Protein AF-A0A944Z9D3-F1 (afdb_monomer)

Mean predicted aligned error: 6.68 Å

Secondary structure (DSSP, 8-state):
-PPPPSSS-S--B-GGGS-TTSEEEEE-TTT--EEEEE-TTSTT-EEESS-TT-GGGSPTT-THHHHHHHHHHTT-

Foldseek 3Di:
DFDQDPAPFRGFAAPVNDDPQKDQDDADPVPRTRQKIDRPPDPPRI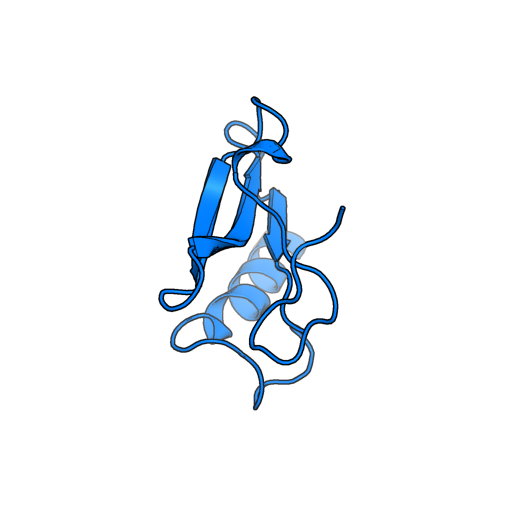DGRWDLVDPVRDDPPCVCVVVVVVCVVVVD

Sequence (76 aa):
GPVSTPGPGEFAIRDAERAPTLMASAYDMGTGAIEAIELPGYHWVIGVTWPLNKPDLLPDRFDNILVAFVERSTGS

Radius of gyration: 13.33 Å; Cα contacts (8 Å, |Δi|>4): 91; chains: 1; bounding box: 27×24×36 Å

pLDDT: mean 81.12, std 14.73, range [39.09, 95.94]

Structure (mmCIF, N/CA/C/O backbone):
data_AF-A0A944Z9D3-F1
#
_entry.id   AF-A0A944Z9D3-F1
#
loop_
_atom_site.group_PDB
_atom_site.id
_atom_site.type_symbol
_atom_site.label_atom_id
_atom_site.label_alt_id
_atom_site.label_comp_id
_atom_site.label_asym_id
_atom_site.label_entity_id
_atom_site.label_seq_id
_atom_site.pdbx_PDB_ins_code
_atom_site.Cartn_x
_atom_site.Cartn_y
_atom_site.Cartn_z
_atom_site.occupancy
_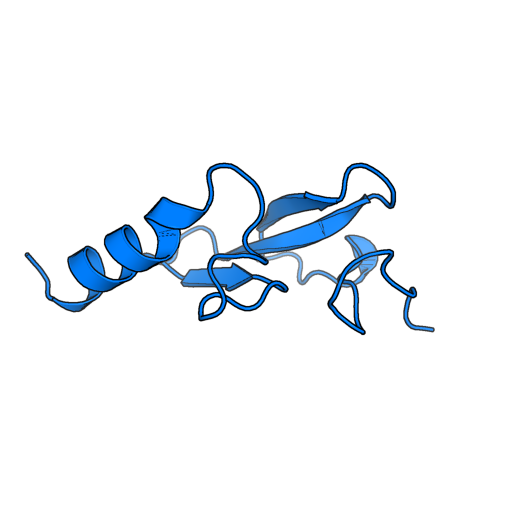atom_site.B_iso_or_equiv
_atom_site.auth_seq_id
_atom_site.auth_comp_id
_atom_site.auth_asym_id
_atom_site.auth_atom_id
_atom_site.pdbx_PDB_model_num
ATOM 1 N N . GLY A 1 1 ? 7.805 11.240 -16.312 1.00 39.09 1 GLY A N 1
ATOM 2 C CA . GLY A 1 1 ? 6.487 10.820 -16.834 1.00 39.09 1 GLY A CA 1
ATOM 3 C C . GLY A 1 1 ? 6.039 9.570 -16.101 1.00 39.09 1 GLY A C 1
ATOM 4 O O . GLY A 1 1 ? 6.925 8.863 -15.625 1.00 39.09 1 GLY A O 1
ATOM 5 N N . PRO A 1 2 ? 4.730 9.304 -15.957 1.00 44.19 2 PRO A N 1
ATOM 6 C CA . PRO A 1 2 ? 4.230 8.119 -15.242 1.00 44.19 2 PRO A CA 1
ATOM 7 C C . PRO A 1 2 ? 4.807 6.815 -15.830 1.00 44.19 2 PRO A C 1
ATOM 9 O O . PRO A 1 2 ? 5.113 6.775 -17.023 1.00 44.19 2 PRO A O 1
ATOM 12 N N . VAL A 1 3 ? 5.041 5.782 -15.004 1.00 46.91 3 VAL A N 1
ATOM 13 C CA . VAL A 1 3 ? 5.266 4.413 -15.523 1.00 46.91 3 VAL A CA 1
ATOM 14 C C . VAL A 1 3 ? 3.901 3.806 -15.796 1.00 46.91 3 VAL A C 1
ATOM 16 O O . VAL A 1 3 ? 3.015 3.916 -14.953 1.00 46.91 3 VAL A O 1
ATOM 19 N N . SER A 1 4 ? 3.759 3.108 -16.915 1.00 45.59 4 SER A N 1
ATOM 20 C CA . SER A 1 4 ? 2.696 2.120 -17.075 1.00 45.59 4 SER A CA 1
ATOM 21 C C . SER A 1 4 ? 2.950 0.920 -16.154 1.00 45.59 4 SER A C 1
ATOM 23 O O . SER A 1 4 ? 4.056 0.381 -16.135 1.00 45.59 4 SER A O 1
ATOM 25 N N . THR A 1 5 ? 1.936 0.493 -15.411 1.00 46.91 5 THR A N 1
ATOM 26 C CA . THR A 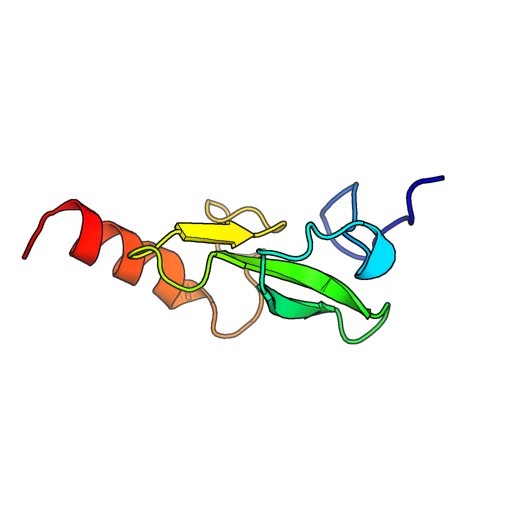1 5 ? 1.925 -0.747 -14.616 1.00 46.91 5 THR A CA 1
ATOM 27 C C . THR A 1 5 ? 1.543 -1.950 -15.492 1.00 46.91 5 THR A C 1
ATOM 29 O O . THR A 1 5 ? 0.740 -1.786 -16.411 1.00 46.91 5 THR A O 1
ATOM 32 N N . PRO A 1 6 ? 2.028 -3.176 -15.221 1.00 47.50 6 PRO A N 1
ATOM 33 C CA . PRO A 1 6 ? 1.580 -4.396 -15.891 1.00 47.50 6 PRO A CA 1
ATOM 34 C C . PRO A 1 6 ? 0.517 -5.128 -15.055 1.00 47.50 6 PRO A C 1
ATOM 36 O O . PRO A 1 6 ? 0.586 -6.336 -14.857 1.00 47.50 6 PRO A O 1
ATOM 39 N N . GLY A 1 7 ? -0.477 -4.388 -14.562 1.00 52.97 7 GLY A N 1
ATOM 40 C CA . GLY A 1 7 ? -1.590 -4.904 -13.760 1.00 52.97 7 GLY A CA 1
ATOM 41 C C . GLY A 1 7 ? -2.844 -4.038 -13.933 1.00 52.97 7 GLY A C 1
ATOM 42 O O . GLY A 1 7 ? -2.776 -3.016 -14.614 1.00 52.97 7 GLY A O 1
ATOM 43 N N . PRO A 1 8 ? -4.000 -4.400 -13.341 1.00 46.56 8 PRO A N 1
ATOM 44 C CA . PRO A 1 8 ? -5.295 -3.749 -13.594 1.00 46.56 8 PRO A CA 1
ATOM 45 C C . PRO A 1 8 ? -5.422 -2.296 -13.077 1.00 46.56 8 PRO A C 1
ATOM 47 O O . PRO A 1 8 ? -6.526 -1.751 -13.063 1.00 46.56 8 PRO A O 1
ATOM 50 N N . GLY A 1 9 ? -4.321 -1.660 -12.665 1.00 51.94 9 GLY A N 1
ATOM 51 C CA . GLY A 1 9 ? -4.240 -0.244 -12.312 1.00 51.94 9 GLY A CA 1
ATOM 52 C C . GLY A 1 9 ? -3.503 0.554 -13.390 1.00 51.94 9 GLY A C 1
ATOM 53 O O . GLY A 1 9 ? -2.428 0.168 -13.837 1.00 51.94 9 GLY A O 1
ATOM 54 N N . GLU A 1 10 ? -4.070 1.688 -13.796 1.00 58.66 10 GLU A N 1
ATOM 55 C CA . GLU A 1 10 ? -3.533 2.561 -14.854 1.00 58.66 10 GLU A CA 1
ATOM 56 C C . GLU A 1 10 ? -2.301 3.383 -14.397 1.00 58.66 10 GLU A C 1
ATOM 58 O O . GLU A 1 10 ? -1.600 3.968 -15.222 1.00 58.66 10 GLU A O 1
ATOM 63 N N . PHE A 1 11 ? -2.005 3.397 -13.088 1.00 64.12 11 PHE A N 1
ATOM 64 C CA . PHE A 1 11 ? -0.935 4.183 -12.468 1.00 64.12 11 PHE A CA 1
ATOM 65 C C . PHE A 1 11 ? -0.128 3.367 -11.449 1.00 64.12 11 PHE A C 1
ATOM 67 O O . PHE A 1 11 ? -0.692 2.631 -10.642 1.00 64.12 11 PHE A O 1
ATOM 74 N N . ALA A 1 12 ? 1.190 3.576 -11.457 1.00 73.19 12 ALA A N 1
ATOM 75 C CA . ALA A 1 12 ? 2.166 2.948 -10.569 1.00 73.19 12 ALA A CA 1
ATOM 76 C C . ALA A 1 12 ? 2.840 3.992 -9.666 1.00 73.19 12 ALA A C 1
ATOM 78 O O . ALA A 1 12 ? 3.128 5.094 -10.134 1.00 73.19 12 ALA A O 1
ATOM 79 N N . ILE A 1 13 ? 3.165 3.640 -8.417 1.00 84.25 13 ILE A N 1
ATOM 80 C CA . ILE A 1 13 ? 3.994 4.482 -7.539 1.00 84.25 13 ILE A CA 1
ATOM 81 C C . ILE A 1 13 ? 5.446 4.008 -7.650 1.00 84.25 13 ILE A C 1
ATOM 83 O O . ILE A 1 13 ? 5.762 2.878 -7.276 1.00 84.25 13 ILE A O 1
ATOM 87 N N . ARG A 1 14 ? 6.360 4.850 -8.150 1.00 86.25 14 ARG A N 1
ATOM 88 C CA . ARG A 1 14 ? 7.803 4.555 -8.062 1.00 86.25 14 ARG A CA 1
ATOM 89 C C . ARG A 1 14 ? 8.329 4.884 -6.667 1.00 86.25 14 ARG A C 1
ATOM 91 O O . ARG A 1 14 ? 7.881 5.845 -6.050 1.00 86.25 14 ARG A O 1
ATOM 98 N N . ASP A 1 15 ? 9.379 4.197 -6.222 1.00 87.06 15 ASP A N 1
ATOM 99 C CA . ASP A 1 15 ? 10.040 4.541 -4.950 1.00 87.06 15 ASP A CA 1
ATOM 100 C C . ASP A 1 15 ? 10.542 5.996 -4.928 1.00 87.06 15 ASP A C 1
ATOM 102 O O . ASP A 1 15 ? 10.345 6.714 -3.955 1.00 87.06 15 ASP A O 1
ATOM 106 N N . ALA A 1 16 ? 11.057 6.489 -6.059 1.00 89.12 16 ALA A N 1
ATOM 107 C CA . ALA A 1 16 ? 11.483 7.884 -6.212 1.00 89.12 16 ALA A CA 1
ATOM 108 C C . ALA A 1 16 ? 10.346 8.923 -6.074 1.00 89.12 16 ALA A C 1
ATOM 110 O O . ALA A 1 16 ? 10.624 10.108 -5.912 1.00 89.12 16 ALA A O 1
ATOM 111 N N . GLU A 1 17 ? 9.083 8.501 -6.174 1.00 88.94 17 GLU A N 1
ATOM 112 C CA . GLU A 1 17 ? 7.891 9.356 -6.075 1.00 88.94 17 GLU A CA 1
ATOM 113 C C . GLU A 1 17 ? 7.227 9.261 -4.688 1.00 88.94 17 GLU A C 1
ATOM 115 O O . GLU A 1 17 ? 6.340 10.054 -4.364 1.00 88.94 17 GLU A O 1
ATOM 120 N N . ARG A 1 18 ? 7.655 8.313 -3.845 1.00 91.75 18 ARG A N 1
ATOM 121 C CA . ARG A 1 18 ? 7.143 8.121 -2.486 1.00 91.75 18 ARG A CA 1
ATOM 122 C C . ARG A 1 18 ? 7.656 9.230 -1.562 1.00 91.75 18 ARG A C 1
ATOM 124 O O . ARG A 1 18 ? 8.846 9.539 -1.531 1.00 91.75 18 ARG A O 1
ATOM 131 N N . ALA A 1 19 ? 6.766 9.799 -0.747 1.00 93.88 19 ALA A N 1
ATOM 132 C CA . ALA A 1 19 ? 7.171 10.739 0.297 1.00 93.88 19 ALA A CA 1
ATOM 133 C C . ALA A 1 19 ? 8.112 10.053 1.316 1.00 93.88 19 ALA A C 1
ATOM 135 O O . ALA A 1 19 ? 7.811 8.934 1.732 1.00 93.88 19 ALA A O 1
ATOM 136 N N . PRO A 1 20 ? 9.190 10.706 1.797 1.00 93.62 20 PRO A N 1
ATOM 137 C CA . PRO A 1 20 ? 10.184 10.069 2.674 1.00 93.62 20 PRO A CA 1
ATOM 138 C C . PRO A 1 20 ? 9.632 9.498 3.987 1.00 93.62 20 PRO A C 1
ATOM 140 O O . PRO A 1 20 ? 10.259 8.641 4.601 1.00 93.62 20 PRO A O 1
ATOM 143 N N . THR A 1 21 ? 8.482 10.000 4.439 1.00 95.19 21 THR A N 1
ATOM 144 C CA . THR A 1 21 ? 7.811 9.559 5.667 1.00 95.19 21 THR A CA 1
ATOM 145 C C . THR A 1 21 ? 6.954 8.313 5.480 1.00 95.19 2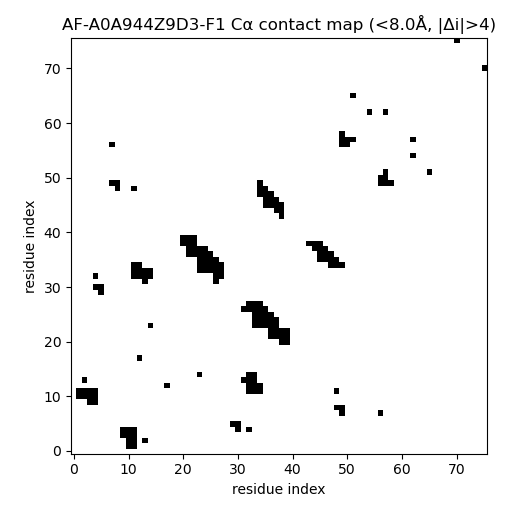1 THR A C 1
ATOM 147 O O . THR A 1 21 ? 6.597 7.687 6.470 1.00 95.19 21 THR A O 1
ATOM 150 N N . LEU A 1 22 ? 6.597 7.956 4.246 1.00 95.38 22 LEU A N 1
ATOM 151 C CA . LEU A 1 22 ? 5.854 6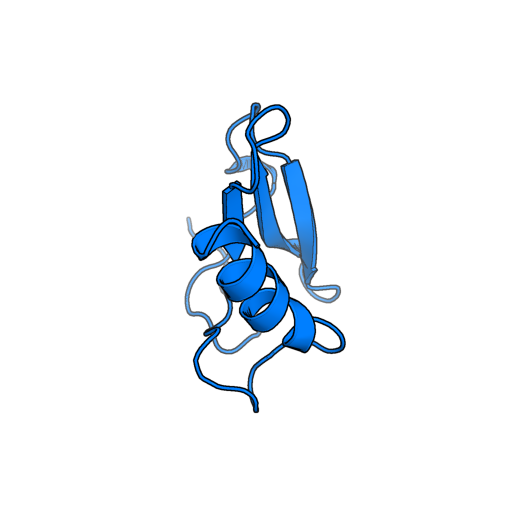.734 3.949 1.00 95.38 22 LEU A CA 1
ATOM 152 C C . LEU A 1 22 ? 6.822 5.562 3.859 1.00 95.38 22 LEU A C 1
ATOM 154 O O . LEU A 1 22 ? 7.975 5.756 3.499 1.00 95.38 22 LEU A O 1
ATOM 158 N N . MET A 1 23 ? 6.356 4.345 4.113 1.00 95.75 23 MET A N 1
ATOM 159 C CA . MET A 1 23 ? 7.084 3.094 3.899 1.00 95.75 23 MET A CA 1
ATOM 160 C C . MET A 1 23 ? 6.418 2.315 2.767 1.00 95.75 23 MET A C 1
ATOM 162 O O . MET A 1 23 ? 5.196 2.244 2.725 1.00 95.75 23 MET A O 1
ATOM 166 N N . ALA A 1 24 ? 7.198 1.750 1.845 1.00 94.25 24 ALA A N 1
ATOM 167 C CA . ALA A 1 24 ? 6.672 0.780 0.890 1.00 94.25 24 ALA A CA 1
ATOM 168 C C . ALA A 1 24 ? 6.509 -0.582 1.579 1.00 94.25 24 ALA A C 1
ATOM 170 O O . ALA A 1 24 ? 7.452 -1.067 2.206 1.00 94.25 24 ALA A O 1
ATOM 171 N N . SER A 1 25 ? 5.329 -1.183 1.453 1.00 91.50 25 SER A N 1
ATOM 172 C CA . SER A 1 25 ? 4.974 -2.449 2.112 1.00 91.50 25 SER A CA 1
ATOM 173 C C . SER A 1 25 ? 4.834 -3.614 1.136 1.00 91.50 25 SER A C 1
ATOM 175 O O . SER A 1 25 ? 4.987 -4.767 1.532 1.00 91.50 25 SER A O 1
ATOM 177 N N . ALA A 1 26 ? 4.561 -3.329 -0.138 1.00 89.19 26 ALA A N 1
ATOM 178 C CA . ALA A 1 26 ? 4.484 -4.333 -1.192 1.00 89.19 26 ALA A CA 1
ATOM 179 C C . ALA A 1 26 ? 4.980 -3.762 -2.519 1.00 89.19 26 ALA A C 1
ATOM 181 O O . ALA A 1 26 ? 4.807 -2.570 -2.796 1.00 89.19 26 ALA A O 1
ATOM 182 N N . TYR A 1 27 ? 5.562 -4.638 -3.332 1.00 87.88 27 TYR A N 1
ATOM 183 C CA . TYR A 1 27 ? 6.071 -4.321 -4.656 1.00 87.88 27 TYR A CA 1
ATOM 184 C C . TYR A 1 27 ? 5.574 -5.348 -5.671 1.00 87.88 27 TYR A C 1
ATOM 186 O O . TYR A 1 27 ? 5.566 -6.546 -5.381 1.00 87.88 27 TYR A O 1
ATOM 194 N N . ASP A 1 28 ? 5.274 -4.881 -6.880 1.00 84.44 28 ASP A N 1
ATOM 195 C CA . ASP A 1 28 ? 5.103 -5.750 -8.036 1.00 84.44 28 ASP A CA 1
ATOM 196 C C . ASP A 1 28 ? 6.461 -6.360 -8.407 1.00 84.44 28 ASP A C 1
ATOM 198 O O . ASP A 1 28 ? 7.434 -5.650 -8.677 1.00 84.44 28 ASP A O 1
ATOM 202 N N . MET A 1 29 ? 6.536 -7.688 -8.450 1.00 83.06 29 MET A N 1
ATOM 203 C CA . MET A 1 29 ? 7.793 -8.401 -8.702 1.00 83.06 29 MET A CA 1
ATOM 204 C C . MET A 1 29 ? 8.289 -8.260 -10.149 1.00 83.06 29 MET A C 1
ATOM 206 O O . MET A 1 29 ? 9.471 -8.486 -10.407 1.00 83.06 29 MET A O 1
ATOM 210 N N . GLY A 1 30 ? 7.411 -7.907 -11.095 1.00 83.06 30 GLY A N 1
ATOM 211 C CA . GLY A 1 30 ? 7.774 -7.719 -12.500 1.00 83.06 30 GLY A CA 1
ATOM 212 C C . GLY A 1 30 ? 8.417 -6.361 -12.786 1.00 83.06 30 GLY A C 1
ATOM 213 O O . GLY A 1 30 ? 9.367 -6.274 -13.563 1.00 83.06 30 GLY A O 1
ATOM 214 N N . THR A 1 31 ? 7.916 -5.297 -12.160 1.00 82.19 31 THR A N 1
ATOM 215 C CA . THR A 1 31 ? 8.299 -3.903 -12.448 1.00 82.19 31 THR A CA 1
ATOM 216 C C . THR A 1 31 ? 8.994 -3.182 -11.318 1.00 82.19 31 THR A C 1
ATOM 218 O O . THR A 1 31 ? 9.609 -2.143 -11.560 1.00 82.19 31 THR A O 1
ATOM 221 N N . GLY A 1 32 ? 8.892 -3.690 -10.092 1.00 86.56 32 GLY A N 1
ATOM 222 C CA . GLY A 1 32 ? 9.348 -2.989 -8.897 1.00 86.56 32 GLY A CA 1
ATOM 223 C C . GLY A 1 32 ? 8.498 -1.766 -8.545 1.00 86.56 32 GLY A C 1
ATOM 224 O O . GLY A 1 32 ? 8.945 -0.926 -7.764 1.00 86.56 32 GLY A O 1
ATOM 225 N N . ALA A 1 33 ? 7.300 -1.623 -9.121 1.00 87.25 33 ALA A N 1
ATOM 226 C CA . ALA A 1 33 ? 6.347 -0.607 -8.695 1.00 87.25 33 ALA A CA 1
ATOM 227 C C . ALA A 1 33 ? 5.873 -0.889 -7.266 1.00 87.25 33 ALA A C 1
ATOM 229 O O . ALA A 1 33 ? 5.668 -2.041 -6.897 1.00 87.25 33 ALA A O 1
ATOM 230 N N . ILE A 1 34 ? 5.679 0.160 -6.469 1.00 90.62 34 ILE A N 1
ATOM 231 C CA . ILE A 1 34 ? 5.079 0.040 -5.143 1.00 90.62 34 ILE A CA 1
ATOM 232 C C . ILE A 1 34 ? 3.578 -0.176 -5.313 1.00 90.62 34 ILE A C 1
ATOM 234 O O . ILE A 1 34 ? 2.897 0.632 -5.949 1.00 90.62 34 ILE A O 1
ATOM 238 N N . GLU A 1 35 ? 3.061 -1.232 -4.695 1.00 87.69 35 GLU A N 1
ATOM 239 C CA . GLU A 1 35 ? 1.639 -1.569 -4.740 1.00 87.69 35 GLU A CA 1
ATOM 240 C C . GLU A 1 35 ? 0.915 -1.268 -3.423 1.00 87.69 35 GLU A C 1
ATOM 242 O O . GLU A 1 35 ? -0.294 -1.022 -3.437 1.00 87.69 35 GLU A O 1
ATOM 247 N N . ALA A 1 36 ? 1.655 -1.221 -2.308 1.00 90.44 36 ALA A N 1
ATOM 248 C CA . ALA A 1 36 ? 1.152 -0.826 -0.998 1.00 90.44 36 ALA A CA 1
ATOM 249 C C . ALA A 1 36 ? 2.139 0.067 -0.246 1.00 90.44 36 ALA A C 1
ATOM 251 O O . ALA A 1 36 ? 3.355 -0.129 -0.309 1.00 90.44 36 ALA A O 1
ATOM 252 N N . ILE A 1 37 ? 1.592 1.014 0.509 1.00 94.25 37 ILE A N 1
ATOM 253 C CA . ILE A 1 37 ? 2.324 1.932 1.376 1.00 94.25 37 ILE A CA 1
ATOM 254 C C . ILE A 1 37 ? 1.694 2.003 2.764 1.00 94.25 37 ILE A C 1
ATOM 256 O O . ILE A 1 37 ? 0.478 1.914 2.925 1.00 94.25 37 ILE A O 1
ATOM 260 N N . GLU A 1 38 ? 2.530 2.260 3.757 1.00 95.06 38 GLU A N 1
ATOM 261 C CA . GLU A 1 38 ? 2.139 2.531 5.136 1.00 95.06 38 GLU A CA 1
ATOM 262 C C . GLU A 1 38 ? 2.708 3.871 5.596 1.00 95.06 38 GLU A C 1
ATOM 264 O O . GLU A 1 38 ? 3.714 4.351 5.065 1.00 95.06 38 GLU A O 1
ATOM 269 N N . LEU A 1 39 ? 2.082 4.474 6.606 1.00 95.94 39 LEU A N 1
ATOM 270 C CA . LEU A 1 39 ? 2.643 5.615 7.328 1.00 95.94 39 LEU A CA 1
ATOM 271 C C . LEU A 1 39 ? 3.112 5.157 8.723 1.00 95.94 39 LEU A C 1
ATOM 273 O O . LEU A 1 39 ? 2.300 5.090 9.651 1.00 95.94 39 LEU A O 1
ATOM 277 N N . PRO A 1 40 ?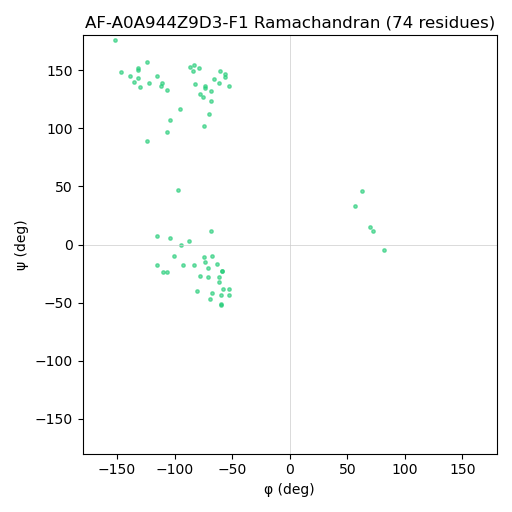 4.411 4.844 8.896 1.00 93.44 40 PRO A N 1
ATOM 278 C CA . PRO A 1 40 ? 4.957 4.431 10.181 1.00 93.44 40 PRO A CA 1
ATOM 279 C C . PRO A 1 40 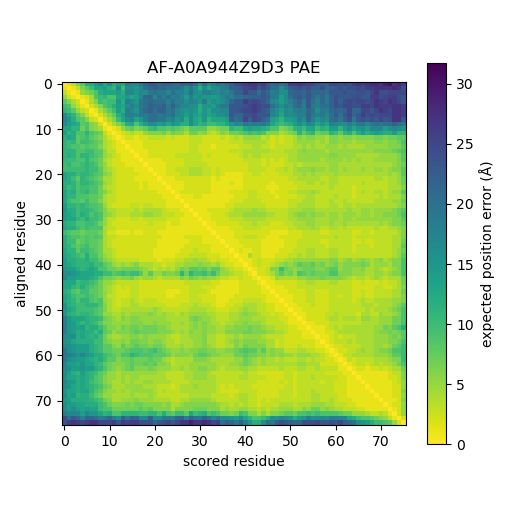? 4.698 5.458 11.287 1.00 93.44 40 PRO A C 1
ATOM 281 O O . PRO A 1 40 ? 4.738 6.668 11.065 1.00 93.44 40 PRO A O 1
ATOM 284 N N . GLY A 1 41 ? 4.460 4.969 12.504 1.00 91.00 41 GLY A N 1
ATOM 285 C CA . GLY A 1 41 ? 4.205 5.811 13.679 1.00 91.00 41 GLY A CA 1
ATOM 286 C C . GLY A 1 41 ? 2.765 6.317 13.806 1.00 91.00 41 GLY A C 1
ATOM 287 O O . GLY A 1 41 ? 2.431 6.915 14.825 1.00 91.00 41 GLY A O 1
ATOM 288 N N . TYR A 1 42 ? 1.904 6.038 12.826 1.00 86.94 42 TYR A N 1
ATOM 289 C CA . TYR A 1 42 ? 0.469 6.295 12.902 1.00 86.94 42 TYR A CA 1
ATOM 290 C C . TYR A 1 42 ? -0.287 4.972 12.982 1.00 86.94 42 TYR A C 1
ATOM 292 O O . TYR A 1 42 ? 0.051 3.996 12.310 1.00 86.94 42 TYR A O 1
ATOM 300 N N . HIS A 1 43 ? -1.321 4.924 13.820 1.00 85.31 43 HIS A N 1
ATOM 301 C CA . HIS A 1 43 ? -2.136 3.723 13.945 1.00 85.31 43 HIS A CA 1
ATOM 302 C C . HIS A 1 43 ? -2.969 3.513 12.674 1.00 85.31 43 HIS A C 1
ATOM 304 O O . HIS A 1 43 ? -3.907 4.258 12.410 1.00 85.31 43 HIS A O 1
ATOM 310 N N . TRP A 1 44 ? -2.634 2.452 11.933 1.00 88.44 44 TRP A N 1
ATOM 311 C CA . TRP A 1 44 ? -3.458 1.862 10.873 1.00 88.44 44 TRP A CA 1
ATOM 312 C C . TRP A 1 44 ? -3.748 2.765 9.662 1.00 88.44 44 TRP A C 1
ATOM 314 O O . TRP A 1 44 ? -4.875 2.842 9.176 1.00 88.44 44 TRP A O 1
ATOM 324 N N . VAL A 1 45 ? -2.711 3.431 9.149 1.00 92.75 45 VAL A N 1
ATOM 325 C CA . VAL A 1 45 ? -2.778 4.188 7.890 1.00 92.75 45 VAL A CA 1
ATOM 326 C C . VAL A 1 45 ? -2.075 3.395 6.791 1.00 92.75 45 VAL A C 1
ATOM 328 O O . VAL A 1 45 ? -0.847 3.301 6.774 1.00 92.75 45 VAL A O 1
ATOM 331 N N . ILE A 1 46 ? -2.873 2.827 5.885 1.00 91.94 46 ILE A N 1
ATOM 332 C CA . ILE A 1 46 ? -2.436 1.951 4.791 1.00 91.94 46 ILE A CA 1
ATOM 333 C C . ILE A 1 46 ? -3.058 2.458 3.487 1.00 91.94 46 ILE A C 1
ATOM 335 O O . ILE A 1 46 ? -4.245 2.782 3.450 1.00 91.94 46 ILE A O 1
ATOM 339 N N . GLY A 1 47 ? -2.268 2.516 2.418 1.00 91.00 47 GLY A N 1
ATOM 340 C CA . GLY A 1 47 ? -2.731 2.784 1.058 1.00 91.00 47 GLY A CA 1
ATOM 341 C C . GLY A 1 47 ? -2.349 1.638 0.129 1.00 91.00 47 GLY A C 1
ATOM 342 O O . GLY A 1 47 ? -1.238 1.124 0.213 1.00 91.00 47 GLY A O 1
ATOM 343 N N . VAL A 1 48 ? -3.256 1.250 -0.765 1.00 89.00 48 VAL A N 1
ATOM 344 C CA . VAL A 1 48 ? -3.032 0.200 -1.769 1.00 89.00 48 VAL A CA 1
ATOM 345 C C . VAL A 1 48 ? -3.483 0.683 -3.143 1.00 89.00 48 VAL A C 1
ATOM 347 O O . VAL A 1 48 ? -4.368 1.533 -3.246 1.00 89.00 48 VAL A O 1
ATOM 350 N N . THR A 1 49 ? -2.871 0.152 -4.197 1.00 87.00 49 THR A N 1
ATOM 351 C CA . THR A 1 49 ? -3.184 0.518 -5.593 1.00 87.00 49 THR A CA 1
ATOM 352 C C . THR A 1 49 ? -4.231 -0.396 -6.239 1.00 87.00 49 THR A C 1
ATOM 354 O O . THR A 1 49 ? -4.848 -0.020 -7.236 1.00 87.00 49 THR A O 1
ATOM 357 N N . TRP A 1 50 ? -4.473 -1.577 -5.664 1.00 83.00 50 TRP A N 1
ATOM 358 C CA . TRP A 1 50 ? -5.452 -2.543 -6.160 1.00 83.00 50 TRP A CA 1
ATOM 359 C C . TRP A 1 50 ? -6.870 -2.284 -5.615 1.00 83.00 50 TRP A C 1
ATOM 361 O O . TRP A 1 50 ? -7.044 -1.741 -4.519 1.00 83.00 50 TRP A O 1
ATOM 371 N N . PRO A 1 51 ? -7.922 -2.687 -6.354 1.00 84.06 51 PRO A N 1
ATOM 372 C CA . PRO A 1 51 ? -9.302 -2.487 -5.928 1.00 84.06 51 PRO A CA 1
ATOM 373 C C . PRO A 1 51 ? -9.689 -3.455 -4.803 1.00 84.06 51 PRO A C 1
ATOM 375 O O . PRO A 1 51 ? -10.038 -4.608 -5.042 1.00 84.06 51 PRO A O 1
ATOM 378 N N . LEU A 1 52 ? -9.717 -2.955 -3.567 1.00 82.75 52 LEU A N 1
ATOM 379 C CA . LEU A 1 52 ? -10.101 -3.730 -2.379 1.00 82.75 52 LEU A CA 1
ATOM 380 C C . LEU A 1 52 ? -11.523 -4.320 -2.428 1.00 82.75 52 LEU A C 1
ATOM 382 O O . LEU A 1 52 ? -11.821 -5.290 -1.740 1.00 82.75 52 LEU A O 1
ATOM 386 N N . ASN A 1 53 ? -12.412 -3.747 -3.241 1.00 81.94 53 ASN A N 1
ATOM 387 C CA . ASN A 1 53 ? -13.798 -4.190 -3.386 1.00 81.94 53 ASN A CA 1
ATOM 388 C C . ASN A 1 53 ? -13.997 -5.286 -4.449 1.00 81.94 53 ASN A C 1
ATOM 390 O O . ASN A 1 53 ? -15.140 -5.646 -4.733 1.00 81.94 53 ASN A O 1
ATOM 394 N N . LYS A 1 54 ? -12.922 -5.777 -5.078 1.00 85.81 54 LYS A N 1
ATOM 395 C CA . LYS A 1 54 ? -12.971 -6.807 -6.123 1.00 85.81 54 LYS A CA 1
ATOM 396 C C . LYS A 1 54 ? -12.087 -7.992 -5.716 1.00 85.81 54 LYS A C 1
ATOM 398 O O . LYS A 1 54 ? -10.914 -7.997 -6.077 1.00 85.81 54 LYS A O 1
ATOM 403 N N . PRO A 1 55 ? -12.634 -8.986 -4.991 1.00 81.00 55 PRO A N 1
ATOM 404 C CA . PRO A 1 55 ? -11.868 -10.123 -4.475 1.00 81.00 55 PRO A CA 1
ATOM 405 C C . PRO A 1 55 ? -11.039 -10.856 -5.535 1.00 81.00 55 PRO A C 1
ATOM 407 O O . PRO A 1 55 ? -9.888 -11.185 -5.279 1.00 81.00 55 PRO A O 1
ATOM 410 N N . ASP A 1 56 ? -11.577 -11.014 -6.748 1.00 84.81 56 ASP A N 1
ATOM 411 C CA . ASP A 1 56 ? -10.896 -11.685 -7.868 1.00 84.81 56 ASP A CA 1
ATOM 412 C C . ASP A 1 56 ? -9.666 -10.925 -8.405 1.00 84.81 56 ASP A C 1
ATOM 414 O O . ASP A 1 56 ? -8.940 -11.439 -9.251 1.00 84.81 56 ASP A O 1
ATOM 418 N N . LEU A 1 57 ? -9.455 -9.681 -7.959 1.00 81.94 57 LEU A N 1
ATOM 419 C CA . LEU A 1 57 ? -8.332 -8.820 -8.342 1.00 81.94 57 LEU A CA 1
ATOM 420 C C . LEU A 1 57 ? -7.405 -8.501 -7.161 1.00 81.94 57 LEU A C 1
ATOM 422 O O . LEU A 1 57 ? -6.524 -7.650 -7.298 1.00 81.94 57 LEU A O 1
ATOM 426 N N . LEU A 1 58 ? -7.618 -9.125 -6.000 1.00 82.25 58 LEU A N 1
ATOM 427 C CA . LEU A 1 58 ? -6.718 -8.973 -4.862 1.00 82.25 58 LEU A CA 1
ATOM 428 C C . LEU A 1 58 ? -5.423 -9.753 -5.117 1.00 82.25 58 LEU A C 1
ATOM 430 O O . LEU A 1 58 ? -5.489 -10.906 -5.549 1.00 82.25 58 LEU A O 1
ATOM 434 N N . PRO A 1 59 ? -4.251 -9.177 -4.805 1.00 78.88 59 PRO A N 1
ATOM 435 C CA . PRO A 1 59 ? -3.024 -9.955 -4.751 1.00 78.88 59 PRO A CA 1
ATOM 436 C C . PRO A 1 59 ? -3.130 -11.060 -3.691 1.00 78.88 59 PRO A C 1
ATOM 438 O O . PRO A 1 59 ? -3.801 -10.902 -2.663 1.00 78.88 59 PRO A O 1
ATOM 441 N N . ASP A 1 60 ? -2.442 -12.177 -3.926 1.00 76.62 60 ASP A N 1
ATOM 442 C CA . ASP A 1 60 ? -2.456 -13.320 -3.013 1.00 76.62 60 ASP A CA 1
ATOM 443 C C . ASP A 1 60 ? -2.105 -12.899 -1.577 1.00 76.62 60 ASP A C 1
ATOM 445 O O . ASP A 1 60 ? -1.115 -12.203 -1.345 1.00 76.62 60 ASP A O 1
ATOM 449 N N . ARG A 1 61 ? -2.860 -13.420 -0.598 1.00 75.81 61 ARG A N 1
ATOM 450 C CA . ARG A 1 61 ? -2.672 -13.216 0.857 1.00 75.81 61 ARG A CA 1
ATOM 451 C C . ARG A 1 61 ? -3.033 -11.823 1.397 1.00 75.81 61 ARG A C 1
ATOM 453 O O . ARG A 1 61 ? -2.700 -11.534 2.545 1.00 75.81 61 ARG A O 1
ATOM 460 N N . PHE A 1 62 ? -3.703 -10.977 0.611 1.00 81.25 62 PHE A N 1
ATOM 461 C CA . PHE A 1 62 ? -4.162 -9.644 1.041 1.00 81.25 62 PHE A CA 1
ATOM 462 C C . PHE A 1 62 ? -5.670 -9.553 1.335 1.00 81.25 62 PHE A C 1
ATOM 464 O O . PHE A 1 62 ? -6.189 -8.478 1.639 1.00 81.25 62 PHE A O 1
ATOM 471 N N . ASP A 1 63 ? -6.384 -10.673 1.289 1.00 81.38 63 ASP A N 1
ATOM 472 C CA . ASP A 1 63 ? -7.809 -10.800 1.613 1.00 81.38 63 ASP A CA 1
ATOM 473 C C . ASP A 1 63 ? -8.135 -10.418 3.067 1.00 81.38 63 ASP A C 1
ATOM 475 O O . ASP A 1 63 ? -9.210 -9.892 3.365 1.00 81.38 63 ASP A O 1
ATOM 479 N N . ASN A 1 64 ? -7.171 -10.587 3.971 1.00 86.88 64 ASN A N 1
ATOM 480 C CA . ASN A 1 64 ? -7.313 -10.223 5.376 1.00 86.88 64 ASN A CA 1
ATOM 481 C C . ASN A 1 64 ? -7.282 -8.705 5.650 1.00 86.88 64 ASN A C 1
ATOM 483 O O . ASN A 1 64 ? -7.695 -8.301 6.737 1.00 86.88 64 ASN A O 1
ATOM 487 N N . ILE A 1 65 ? -6.843 -7.852 4.709 1.00 88.25 65 ILE A N 1
ATOM 488 C CA . ILE A 1 65 ? -6.752 -6.395 4.932 1.00 88.25 65 ILE A CA 1
ATOM 489 C C . ILE A 1 65 ? -8.120 -5.801 5.263 1.00 88.25 65 ILE A C 1
ATOM 491 O O . ILE A 1 65 ? -8.229 -4.984 6.177 1.00 88.25 65 ILE A O 1
ATOM 495 N N . LEU A 1 66 ? -9.170 -6.206 4.541 1.00 86.06 66 LEU A N 1
ATOM 496 C CA . LEU A 1 66 ? -10.508 -5.657 4.764 1.00 86.06 66 LEU A CA 1
ATOM 497 C C . LEU A 1 66 ? -11.066 -6.074 6.126 1.00 86.06 66 LEU A C 1
ATOM 499 O O . LEU A 1 66 ? -11.639 -5.250 6.834 1.00 86.06 66 LEU A O 1
ATOM 503 N N . VAL A 1 67 ? -10.857 -7.338 6.502 1.00 87.06 67 VAL A N 1
ATOM 504 C CA . VAL A 1 67 ? -11.251 -7.873 7.813 1.00 87.06 67 VAL A CA 1
ATOM 505 C C . VAL A 1 67 ? -10.552 -7.084 8.919 1.00 87.06 67 VAL A C 1
ATOM 507 O O . VAL A 1 67 ? -11.202 -6.510 9.789 1.00 87.06 67 VAL A O 1
ATOM 510 N N . ALA A 1 68 ? -9.232 -6.949 8.802 1.00 89.19 68 ALA A N 1
ATOM 511 C CA . ALA A 1 68 ? -8.384 -6.218 9.729 1.00 89.19 68 ALA A CA 1
ATOM 512 C C . ALA A 1 68 ? -8.740 -4.718 9.828 1.00 89.19 68 ALA A C 1
ATOM 514 O O . ALA A 1 68 ? -8.577 -4.113 10.893 1.00 89.19 68 ALA A O 1
ATOM 515 N N . PHE A 1 69 ? -9.215 -4.105 8.736 1.00 87.75 69 PHE A N 1
ATOM 516 C CA . PHE A 1 69 ? -9.730 -2.734 8.718 1.00 87.75 69 PHE A CA 1
ATOM 517 C C . PHE A 1 69 ? -11.049 -2.609 9.483 1.00 87.75 69 PHE A C 1
ATOM 519 O O . PHE A 1 69 ? -11.177 -1.710 10.314 1.00 87.75 69 PHE A O 1
ATOM 526 N N . VAL A 1 70 ? -12.000 -3.521 9.253 1.00 88.56 70 VAL A N 1
ATOM 527 C CA . VAL A 1 70 ? -13.289 -3.525 9.959 1.00 88.56 70 VAL A CA 1
ATOM 528 C C . VAL A 1 70 ? -13.073 -3.669 11.464 1.00 88.56 70 VAL A C 1
ATOM 530 O O . VAL A 1 70 ? -13.533 -2.805 12.207 1.00 88.56 70 VAL A O 1
ATOM 533 N N . GLU A 1 71 ? -12.303 -4.671 11.899 1.00 90.94 71 GLU A N 1
ATOM 534 C CA . GLU A 1 71 ? -11.999 -4.927 13.318 1.00 90.94 71 GLU A CA 1
ATOM 535 C C . GLU A 1 71 ? -11.454 -3.685 14.037 1.00 90.94 71 GLU A C 1
ATOM 537 O O . GLU A 1 71 ? -11.874 -3.349 15.145 1.00 90.94 71 GLU A O 1
ATOM 542 N N . ARG A 1 72 ? -10.546 -2.953 13.383 1.00 88.31 72 ARG A N 1
ATOM 543 C CA . ARG A 1 72 ? -9.941 -1.742 13.955 1.00 88.31 72 ARG A CA 1
ATOM 544 C C . ARG A 1 72 ? -10.846 -0.520 13.886 1.00 88.31 72 ARG A C 1
ATOM 546 O O . ARG A 1 72 ? -10.723 0.362 14.730 1.00 88.31 72 ARG A O 1
ATOM 553 N N . SER A 1 73 ? -11.752 -0.457 12.912 1.00 86.50 73 SER A N 1
ATOM 554 C CA . SER A 1 73 ? -12.723 0.637 12.795 1.00 86.50 73 SER A CA 1
ATOM 555 C C . SER A 1 73 ? -13.803 0.585 13.880 1.00 86.50 73 SER A C 1
ATOM 557 O O . SER A 1 73 ? -14.334 1.624 14.267 1.00 86.50 73 SER A O 1
ATOM 559 N N . THR A 1 74 ? -14.109 -0.611 14.395 1.00 85.00 74 THR A N 1
ATOM 560 C CA . THR A 1 74 ? -15.163 -0.828 15.394 1.00 85.00 74 THR A CA 1
ATOM 561 C C . THR A 1 74 ? -14.659 -0.821 16.837 1.00 85.00 74 THR A C 1
ATOM 563 O O . THR A 1 74 ? -15.474 -0.959 17.746 1.00 85.00 74 THR A O 1
ATOM 566 N N . GLY A 1 75 ? -13.351 -0.639 17.068 1.00 67.44 75 GLY A N 1
ATOM 567 C CA . GLY A 1 75 ? -12.758 -0.552 18.410 1.00 67.44 75 GLY A CA 1
ATOM 568 C C . GLY A 1 75 ? -13.034 -1.773 19.294 1.00 67.44 75 GLY A C 1
ATOM 569 O O . GLY A 1 75 ? -13.243 -1.608 20.495 1.00 67.44 75 GLY A O 1
ATOM 570 N N . SER A 1 76 ? -13.120 -2.962 18.688 1.00 52.50 76 SER A N 1
ATOM 571 C CA . SER A 1 76 ? -13.345 -4.228 19.400 1.00 52.50 76 SER A CA 1
ATOM 572 C C . SER A 1 76 ? -12.076 -4.748 20.067 1.00 52.50 76 SER A C 1
ATOM 574 O O . SER A 1 76 ? -10.984 -4.563 19.485 1.00 52.50 76 SER A O 1
#

Solvent-accessible surface area (backbone atoms only — not comparable to full-atom values): 4965 Å² total; per-residue (Å²): 131,85,53,81,45,100,55,102,36,87,67,51,44,46,72,94,73,53,58,90,71,49,42,80,74,38,61,42,90,91,78,63,30,42,42,25,35,33,38,76,98,50,93,88,47,74,49,67,65,61,58,85,91,38,75,96,61,52,63,89,90,52,76,58,55,61,56,58,48,51,50,62,74,68,73,113

Nearest PDB structures (foldseek):
  1t36-assembly1_D  TM=8.260E-01  e=1.013E+00  Escherichia coli
  1c30-assembly1_B  TM=7.660E-01  e=1.157E+00  Escherichia coli
  1m6v-assembly1_F  TM=6.593E-01  e=1.013E+00  Escherichia coli
  1a9x-assembly1_B  TM=8.296E-01  e=2.565E+00  Escherichia coli
  7mip-assembly1_C  TM=6.069E-01  e=2.246E+00  Mus musculus

=== Feature glossary ===
The record interleaves many kinds of information about one protein. Here is each kind framed as the question it answers.

Q: What known structures does this most resemble?
A: Structural nearest neighbors (via Foldseek easy-search vs the PDB). Reported per hit: target PDB id, E-value, and alignment TM-score. A TM-score above ~0.5 is the conventional threshold for 'same fold'.

Q: Where is each backbone atom in 3D?
A: The mmCIF table is the protein's shape written out atom by atom. For each backbone N, Cα, C, and carbonyl O, it records an (x, y, z) coordinate triple in Å plus the residue type, chain letter, and residue number.

Q: What are the backbone torsion angles?
A: The φ/ψ torsion pair specifies the backbone conformation at each residue. φ rotates about the N–Cα bond, ψ about the Cα–C bond. Steric clashes forbid most of the (φ, ψ) plane — the allowed regions (α-helix basin, β-sheet basin, left-handed helix) are the Ramachandran-allowed regions.

Q: Which residues are buried vs exposed?
A: Solvent-accessible surface area (SASA) is the area in Å² traced out by the centre of a 1.4 Å probe sphere (a water molecule) rolled over the protein's van der Waals surface (Shrake–Rupley / Lee–Richards construction). Buried residues have near-zero SASA; fully exposed residues can exceed 200 Å². The total SASA scales roughly with the number of surface residues.

Q: How confident is the AlphaFold model at each residue?
A: pLDDT is the predicted lDDT-Cα score: AlphaFold's confidence that the local environment of each residue (all inter-atomic distances within 15 Å) is correctly placed. It is a per-residue number between 0 and 100, with higher meaning more reliable.

Q: What does the local fold look like, residue by residue?
A: 3Di is Foldseek's structural alphabet. Each residue is assigned one of twenty discrete states based on how its Cα sits relative to its spatial (not sequential) neighbors. Aligning 3Di strings finds structural homologs roughly as well as full 3D superposition, but orders of magnitude faster.

Q: How big and how compact is the whole molecule?
A: Radius of gyration (Rg) is the root-mean-square distance of Cα atoms from their centroid — a single number for overall size and compactness. A globular domain of N residues has Rg ≈ 2.2·N^0.38 Å; an extended or disordered chain has a much larger Rg. The Cα contact count is the number of residue pairs whose Cα atoms are within 8 Å and are more than four positions apart in sequence — a standard proxy for tertiary packing density. The bounding box is the smallest axis-aligned box enclosing all Cα atoms.

Q: Which residues are in helices, strands, or loops?
A: DSSP 8-state secondary structure assigns each residue one of H (α-helix), G (3₁₀-helix), I (π-helix), E (extended β-strand), B (isolated β-bridge), T (hydrogen-bonded turn), S (bend), or '-' (coil). The assignment is computed from backbone hydrogen-bond geometry via the Kabsch–Sander algorithm.

Q: How mobile is each atom in the crystal?
A: Crystallographic B-factors measure how much each atom's electron density is smeared out, in Å². They rise in mobile loops and surface residues and fall in the buried interior. In AlphaFold models this column is repurposed to hold pLDDT instead.

Q: What if only a Cα trace is available?
A: P-SEA three-state annotation labels each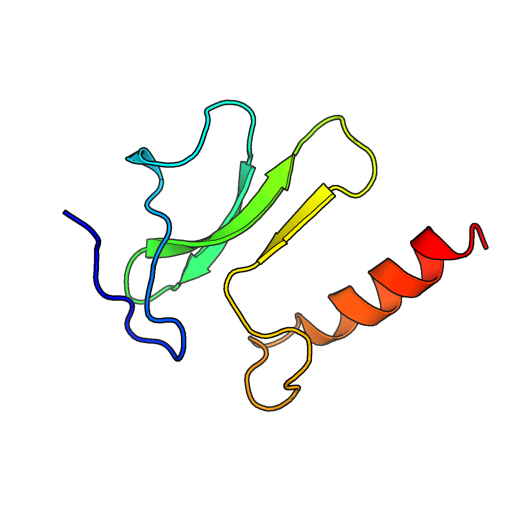 residue as helix, strand, or coil based purely on the geometry of the Cα trace. It serves as a fallback when the full backbone (and thus DSSP) is unavailable.

Q: What family and function is it annotated with?
A: Database cross-references. InterPro integrates a dozen domain/family signature databases into unified entries with residue-range hits. GO terms attach function/process/location labels with evidence codes. CATH codes position the fold in a four-level structural taxonomy. Organism is the NCBI-taxonomy species name.

Q: Are the domains correctly placed relative to each other?
A: Predicted Aligned Error (PAE) is an AlphaFold confidence matrix: entry (i, j) is the expected error in the position of residue j, in ångströms, when the prediction is superimposed on the true structure at residue i. Low PAE within a block of residues means that block is internally rigid and well-predicted; high PAE between two blocks means their relative placement is uncertain even if each block individually is confident.

Q: What do the diagnostic plots show?
A: Three diagnostic plots accompany the record. The Cα contact map visualizes the tertiary structure as a 2D adjacency matrix (8 Å cutoff, sequence-local contacts suppressed). The Ramachandran plot shows the distribution of backbone (φ, ψ) torsions, with points in the α and β basins reflecting secondary structure content. The P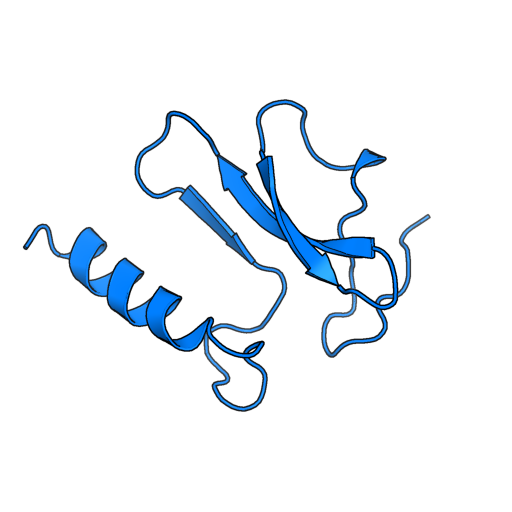AE plot shows AlphaFold's inter-residue confidence as a color matrix.

Q: What is the amino-acid chain?
A: Primary structure: the covalent order of the twenty standard amino acids along the backbone. Two proteins with the same sequence will (almost always) fold to the same structure; two with 30% identity often share a fold but not the details.

Q: What do the rendered images show?
A: The six renders are orthographic views along the three Cartesian axes in both directions. Representation (cartoon, sticks, or surface) and color scheme (sequence-rainbow or by-chain) vary across proteins so the training set covers all the common visualization conventions.